Protein AF-A0A7Z0ENB9-F1 (afdb_monomer)

Radius of gyration: 18.28 Å; Cα contacts (8 Å, |Δi|>4): 135; chains: 1; bounding box: 53×36×38 Å

Sequence (152 aa):
MVQESEQRAAQAAACAAIEEYLAGRLERTLSVYRKARQADGAARGAGEAMADLHAEDLAAWQEHGYLSHANAAAVVDVFYERSIAQAARALRQAPRNTERWERCRARYHSLRHEKAAVEAWLVAQGWDLELRATDHETERGVAGHRWTSASR

Solvent-accessible surface area (backbone atoms only — not comparable to full-atom values): 8196 Å² total; per-residue (Å²): 110,71,68,60,52,51,50,51,50,25,48,53,51,35,54,51,46,48,50,52,46,38,53,53,49,28,51,49,39,49,52,52,37,54,51,49,38,73,73,68,70,57,68,98,54,72,43,57,61,52,28,51,55,33,47,49,52,41,47,38,32,76,78,58,37,32,45,38,17,40,57,56,26,39,37,55,67,51,47,40,48,49,53,41,54,52,30,50,50,52,33,73,71,32,60,78,99,35,74,65,21,54,50,29,48,52,51,34,53,49,48,55,54,49,45,54,40,26,50,53,46,43,48,74,73,61,40,51,57,83,45,67,57,77,89,67,50,54,105,84,54,78,55,57,42,61,58,71,73,82,72,133

Foldseek 3Di:
DVVVVLLVVLVVLLLVLLLCLLVVQLVVLVVVVVVVCVVPVDDDDDSVVVSVVSVVQNCCCVPFVKHFLQSLLCSLVPVLVVQLVVLVVQLVVDDPPDPSNVVSVCSNVVSVVSSVSNNVSCVVQPRDNVCNDQPPDDPPDGHIDTRDPPDD

Structure (mmCIF, N/CA/C/O backbone):
data_AF-A0A7Z0ENB9-F1
#
_entry.id   AF-A0A7Z0ENB9-F1
#
loop_
_atom_site.group_PDB
_atom_site.id
_atom_site.type_symbol
_atom_site.label_atom_id
_atom_site.label_alt_id
_atom_site.label_comp_id
_atom_site.label_asym_id
_atom_site.label_entity_id
_atom_site.label_seq_id
_atom_site.pdbx_PDB_ins_code
_atom_site.Cartn_x
_atom_site.Cartn_y
_atom_site.Cartn_z
_atom_site.occupancy
_atom_site.B_iso_or_equiv
_atom_site.auth_seq_id
_atom_site.auth_comp_id
_atom_site.auth_asym_id
_atom_site.auth_atom_id
_atom_site.pdbx_PDB_model_num
ATOM 1 N N . MET A 1 1 ? 13.155 19.076 15.193 1.00 60.38 1 MET A N 1
ATOM 2 C CA . MET A 1 1 ? 13.156 19.398 13.749 1.00 60.38 1 MET A CA 1
ATOM 3 C C . MET A 1 1 ? 13.440 18.209 12.832 1.00 60.38 1 MET A C 1
ATOM 5 O O . MET A 1 1 ? 12.562 17.913 12.039 1.00 60.38 1 MET A O 1
ATOM 9 N N . VAL A 1 2 ? 14.583 17.502 12.895 1.00 63.53 2 VAL A N 1
ATOM 10 C CA . VAL A 1 2 ? 14.841 16.360 11.972 1.00 63.53 2 VAL A CA 1
ATOM 11 C C . VAL A 1 2 ? 13.843 15.208 12.178 1.00 63.53 2 VAL A C 1
ATOM 13 O O . VAL A 1 2 ? 13.218 14.764 11.223 1.00 63.53 2 VAL A O 1
ATOM 16 N N . GLN A 1 3 ? 13.587 14.822 13.431 1.00 65.94 3 GLN A N 1
ATOM 17 C CA . GLN A 1 3 ? 12.646 13.740 13.763 1.00 65.94 3 GLN A CA 1
ATOM 18 C C . GLN A 1 3 ? 11.190 14.042 13.367 1.00 65.94 3 GLN A C 1
ATOM 20 O O . GLN A 1 3 ? 10.478 13.157 12.905 1.00 65.94 3 GLN A O 1
ATOM 25 N N . GLU A 1 4 ? 10.747 15.297 13.483 1.00 71.00 4 GLU A N 1
ATOM 26 C CA . GLU A 1 4 ? 9.394 15.705 13.069 1.00 71.00 4 GLU A CA 1
ATOM 27 C C . GLU A 1 4 ? 9.234 15.668 11.543 1.00 71.00 4 GLU A 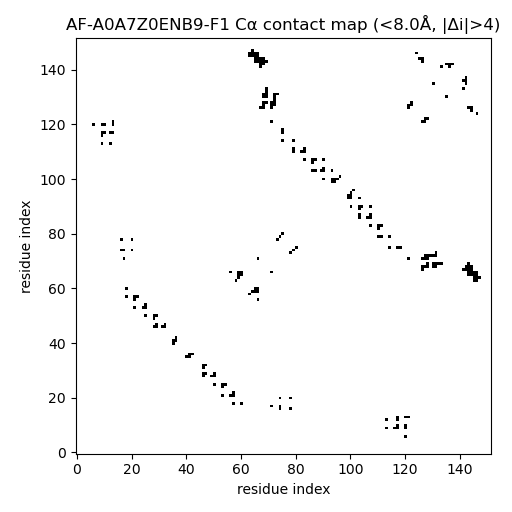C 1
ATOM 29 O O . GLU A 1 4 ? 8.164 15.337 11.035 1.00 71.00 4 GLU A O 1
ATOM 34 N N . SER A 1 5 ? 10.297 15.991 10.798 1.00 77.81 5 SER A N 1
ATOM 35 C CA . SER A 1 5 ? 10.297 15.906 9.335 1.00 77.81 5 SER A CA 1
ATOM 36 C C . SER A 1 5 ? 10.234 14.456 8.856 1.00 77.81 5 SER A C 1
ATOM 38 O O . SER A 1 5 ? 9.510 14.157 7.909 1.00 77.81 5 SER A O 1
ATOM 40 N N . GLU A 1 6 ? 10.970 13.555 9.506 1.00 80.75 6 GLU A N 1
ATOM 41 C CA . GLU A 1 6 ? 10.966 12.124 9.183 1.00 80.75 6 GLU A CA 1
ATOM 42 C C . GLU A 1 6 ? 9.617 11.476 9.508 1.00 80.75 6 GLU A C 1
ATOM 44 O O . GLU A 1 6 ? 9.085 10.726 8.691 1.00 80.75 6 GLU A O 1
ATOM 49 N N . GLN A 1 7 ? 9.006 11.833 10.642 1.00 83.06 7 GLN A N 1
ATOM 50 C CA . GLN A 1 7 ? 7.666 11.364 11.000 1.00 83.06 7 GLN A CA 1
ATOM 51 C C . GLN A 1 7 ? 6.598 11.829 10.004 1.00 83.06 7 GLN A C 1
ATOM 53 O O . GLN A 1 7 ? 5.764 11.028 9.588 1.00 83.06 7 GLN A O 1
ATOM 58 N N . ARG A 1 8 ? 6.639 13.096 9.565 1.00 86.88 8 ARG A N 1
ATOM 59 C CA . ARG A 1 8 ? 5.711 13.608 8.540 1.00 86.88 8 ARG A CA 1
ATOM 60 C C . ARG A 1 8 ? 5.905 12.925 7.188 1.00 86.88 8 ARG A C 1
ATOM 62 O O . ARG A 1 8 ? 4.923 12.655 6.503 1.00 86.88 8 ARG A O 1
ATOM 69 N N . ALA A 1 9 ? 7.149 12.631 6.807 1.00 90.19 9 ALA A N 1
ATOM 70 C CA . ALA A 1 9 ? 7.441 11.903 5.576 1.00 90.19 9 ALA A CA 1
ATOM 71 C C . ALA A 1 9 ? 6.925 10.455 5.634 1.00 90.19 9 ALA A C 1
ATOM 73 O O . ALA A 1 9 ? 6.293 10.001 4.683 1.00 90.19 9 ALA A O 1
ATOM 74 N N . ALA A 1 10 ? 7.132 9.760 6.758 1.00 89.69 10 ALA A N 1
ATOM 75 C CA . ALA A 1 10 ? 6.622 8.406 6.974 1.00 89.69 10 ALA A CA 1
ATOM 76 C C . ALA A 1 10 ? 5.088 8.364 6.973 1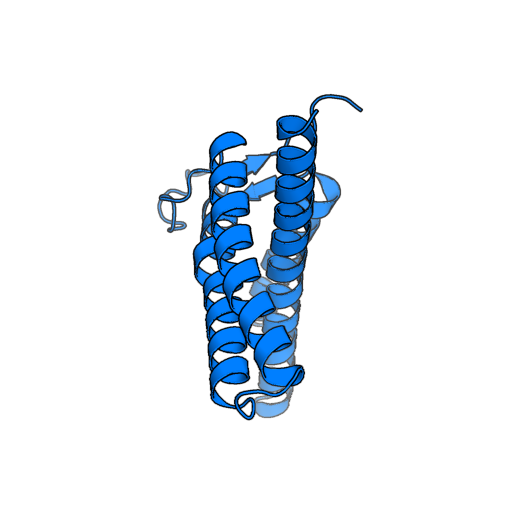.00 89.69 10 ALA A C 1
ATOM 78 O O . ALA A 1 10 ? 4.504 7.503 6.325 1.00 89.69 10 ALA A O 1
ATOM 79 N N . GLN A 1 11 ? 4.438 9.335 7.621 1.00 93.62 11 GLN A N 1
ATOM 80 C CA . GLN A 1 11 ? 2.984 9.485 7.593 1.00 93.62 11 GLN A CA 1
ATOM 81 C C . GLN A 1 11 ? 2.466 9.692 6.164 1.00 93.62 11 GLN A C 1
ATOM 83 O O . GLN A 1 11 ? 1.545 9.002 5.739 1.00 93.62 11 GLN A O 1
ATOM 88 N N . ALA A 1 12 ? 3.052 10.626 5.408 1.00 94.38 12 ALA A N 1
ATOM 89 C CA . ALA A 1 12 ? 2.625 10.895 4.037 1.00 94.38 12 ALA A CA 1
ATOM 90 C C . ALA A 1 12 ? 2.798 9.662 3.134 1.00 94.38 12 ALA A C 1
ATOM 92 O O . ALA A 1 12 ? 1.900 9.340 2.357 1.00 94.38 12 ALA A O 1
ATOM 93 N N . ALA A 1 13 ? 3.921 8.950 3.274 1.00 95.75 13 ALA A N 1
ATOM 94 C CA . ALA A 1 13 ? 4.166 7.699 2.563 1.00 95.75 13 ALA A CA 1
ATOM 95 C C . ALA A 1 13 ? 3.158 6.609 2.958 1.00 95.75 13 ALA A C 1
ATOM 97 O O . ALA A 1 13 ? 2.609 5.948 2.081 1.00 95.75 13 ALA A O 1
ATOM 98 N N . ALA A 1 14 ? 2.859 6.463 4.252 1.00 95.50 14 ALA A N 1
ATOM 99 C CA . ALA A 1 14 ? 1.894 5.487 4.744 1.00 95.50 14 ALA A CA 1
ATOM 100 C C . ALA A 1 14 ? 0.487 5.761 4.203 1.00 95.50 14 ALA A C 1
ATOM 102 O O . ALA A 1 14 ? -0.129 4.856 3.644 1.00 95.50 14 ALA A O 1
ATOM 103 N N . CYS A 1 15 ? -0.001 7.004 4.291 1.00 95.81 15 CYS A N 1
ATOM 104 C CA . CYS A 1 15 ? -1.315 7.368 3.759 1.00 95.81 15 CYS A CA 1
ATOM 105 C C . CYS A 1 15 ? -1.408 7.110 2.249 1.00 95.81 15 CYS A C 1
ATOM 107 O O . CYS A 1 15 ? -2.378 6.507 1.795 1.00 95.81 15 CYS A O 1
ATOM 109 N N . ALA A 1 16 ? -0.382 7.495 1.482 1.00 96.44 16 ALA A N 1
ATOM 110 C CA . ALA A 1 16 ? -0.344 7.246 0.042 1.00 96.44 16 ALA A CA 1
ATOM 111 C C . ALA A 1 16 ? -0.336 5.742 -0.287 1.00 96.44 16 ALA A C 1
ATOM 113 O O . ALA A 1 16 ? -1.066 5.300 -1.172 1.00 96.44 16 ALA A O 1
ATOM 114 N N . ALA A 1 17 ? 0.445 4.944 0.447 1.00 97.06 17 ALA A N 1
ATOM 115 C CA . ALA A 1 17 ? 0.511 3.497 0.260 1.00 97.06 17 ALA A CA 1
ATOM 116 C C . ALA A 1 17 ? -0.817 2.801 0.603 1.00 97.06 17 ALA A C 1
ATOM 118 O O . ALA A 1 17 ? -1.228 1.887 -0.113 1.00 97.06 17 ALA A O 1
ATOM 119 N N . ILE A 1 18 ? -1.507 3.241 1.663 1.00 96.69 18 ILE A N 1
ATOM 120 C CA . ILE A 1 18 ? -2.837 2.738 2.039 1.00 96.69 18 ILE A CA 1
ATOM 121 C C . ILE A 1 18 ? -3.848 3.045 0.931 1.00 96.69 18 ILE A C 1
ATOM 123 O O . ILE A 1 18 ? -4.540 2.137 0.467 1.00 96.69 18 ILE A O 1
ATOM 127 N N . GLU A 1 19 ? -3.903 4.293 0.460 1.00 96.56 19 GLU A N 1
ATOM 128 C CA . GLU A 1 19 ? -4.814 4.697 -0.616 1.00 96.56 19 GLU A CA 1
ATOM 129 C C . GLU A 1 19 ? -4.551 3.921 -1.910 1.00 96.56 19 GLU A C 1
ATOM 131 O O . GLU A 1 19 ? -5.482 3.365 -2.495 1.00 96.56 19 GLU A O 1
ATOM 136 N N . GLU A 1 20 ? -3.289 3.821 -2.338 1.00 97.44 20 GLU A N 1
ATOM 137 C CA . GLU A 1 20 ? -2.919 3.093 -3.554 1.00 97.44 20 GLU A CA 1
ATOM 138 C C . GLU A 1 20 ? -3.239 1.594 -3.434 1.00 97.44 20 GLU A C 1
ATOM 140 O O . GLU A 1 20 ? -3.728 0.973 -4.386 1.00 97.44 20 GLU A O 1
ATOM 145 N N . TYR A 1 21 ? -3.013 1.001 -2.258 1.00 97.19 21 TYR A N 1
ATOM 146 C CA . TYR A 1 21 ? -3.345 -0.395 -2.001 1.00 97.19 21 TYR A CA 1
ATOM 147 C C . TYR A 1 21 ? -4.857 -0.652 -2.080 1.00 97.19 21 TYR A C 1
ATOM 149 O O . TYR A 1 21 ? -5.273 -1.559 -2.811 1.00 97.19 21 TYR A O 1
ATOM 157 N N . LEU A 1 22 ? -5.673 0.140 -1.375 1.00 94.81 22 LEU A N 1
ATOM 158 C CA . LEU A 1 22 ? -7.128 -0.031 -1.317 1.00 94.81 22 LEU A CA 1
ATOM 159 C C . LEU A 1 22 ? -7.785 0.257 -2.674 1.00 94.81 22 LEU A C 1
ATOM 161 O O . LEU A 1 22 ? -8.524 -0.586 -3.192 1.00 94.81 22 LEU A O 1
ATOM 165 N N . ALA A 1 23 ? -7.444 1.381 -3.311 1.00 96.44 23 ALA A N 1
ATOM 166 C CA . ALA A 1 23 ? -7.960 1.730 -4.635 1.00 96.44 23 ALA A CA 1
ATOM 167 C C . ALA A 1 23 ? -7.531 0.703 -5.694 1.00 96.44 23 ALA A C 1
ATOM 169 O O . ALA A 1 23 ? -8.352 0.219 -6.477 1.00 96.44 23 ALA A O 1
ATOM 170 N N . GLY A 1 24 ? -6.261 0.288 -5.673 1.00 95.06 24 GLY A N 1
ATOM 171 C CA . GLY A 1 24 ? -5.747 -0.722 -6.591 1.00 95.06 24 GLY A CA 1
ATOM 172 C C . GLY A 1 24 ? -6.352 -2.111 -6.367 1.00 95.06 24 GLY A C 1
ATOM 173 O O . GLY A 1 24 ? -6.424 -2.907 -7.306 1.00 95.06 24 GLY A O 1
ATOM 174 N N . ARG A 1 25 ? -6.778 -2.444 -5.143 1.00 93.88 25 ARG A N 1
ATOM 175 C CA . ARG A 1 25 ? -7.507 -3.686 -4.841 1.00 93.88 25 ARG A CA 1
ATOM 176 C C . ARG A 1 25 ? -8.930 -3.630 -5.396 1.00 93.88 25 ARG A C 1
ATOM 178 O O . ARG A 1 25 ? -9.313 -4.557 -6.108 1.00 93.88 25 ARG A O 1
ATOM 185 N N . LEU A 1 26 ? -9.658 -2.538 -5.163 1.00 93.38 26 LEU A N 1
ATOM 186 C CA . LEU A 1 26 ? -10.988 -2.311 -5.737 1.00 93.38 26 LEU A CA 1
ATOM 187 C C . LEU A 1 26 ? -10.967 -2.381 -7.273 1.00 93.38 26 LEU A C 1
ATOM 189 O O . LEU A 1 26 ? -11.743 -3.125 -7.875 1.00 93.38 26 LEU A O 1
ATOM 193 N N . GLU A 1 27 ? -10.038 -1.671 -7.919 1.00 95.06 27 GLU A N 1
ATOM 194 C CA . GLU A 1 27 ? -9.924 -1.650 -9.381 1.00 95.06 27 GLU A CA 1
ATOM 195 C C . GLU A 1 27 ? -9.645 -3.046 -9.959 1.00 95.06 27 GLU A C 1
ATOM 197 O O . GLU A 1 27 ? -10.265 -3.454 -10.947 1.00 95.06 27 GLU A O 1
ATOM 202 N N . ARG A 1 28 ? -8.747 -3.817 -9.326 1.00 91.19 28 ARG A N 1
ATOM 203 C CA . ARG A 1 28 ? -8.464 -5.201 -9.735 1.00 91.19 28 ARG A CA 1
ATOM 204 C C . ARG A 1 28 ? -9.710 -6.074 -9.645 1.00 91.19 28 ARG A C 1
ATOM 206 O O . ARG A 1 28 ? -10.004 -6.779 -10.610 1.00 91.19 28 ARG A O 1
ATOM 213 N N . THR A 1 29 ? -10.448 -6.007 -8.539 1.00 89.69 29 THR A N 1
ATOM 214 C CA . THR A 1 29 ? -11.673 -6.796 -8.344 1.00 89.69 29 THR A CA 1
ATOM 215 C C . THR A 1 29 ? -12.736 -6.432 -9.379 1.00 89.69 29 THR A C 1
ATOM 217 O O . THR A 1 29 ? -13.271 -7.322 -10.042 1.00 89.69 29 THR A O 1
ATOM 220 N N . LEU A 1 30 ? -12.958 -5.138 -9.634 1.00 91.31 30 LEU A N 1
ATOM 221 C CA . LEU A 1 30 ? -13.870 -4.672 -10.686 1.00 91.31 30 LEU A CA 1
ATOM 222 C C . LEU A 1 30 ? -13.442 -5.143 -12.083 1.00 91.31 30 LEU A C 1
ATOM 224 O O . LEU A 1 30 ? -14.283 -5.538 -12.891 1.00 91.31 30 LEU A O 1
ATOM 228 N N . SER A 1 31 ? -12.142 -5.119 -12.386 1.00 90.69 31 SER A N 1
ATOM 229 C CA . SER A 1 31 ? -11.603 -5.576 -13.671 1.00 90.69 31 SER A CA 1
ATOM 230 C C . SER A 1 31 ? -11.806 -7.079 -13.880 1.00 90.69 31 SER A C 1
ATOM 232 O O . SER A 1 31 ? -12.269 -7.498 -14.944 1.00 90.69 31 SER A O 1
ATOM 234 N N . VAL A 1 32 ? -11.520 -7.895 -12.859 1.00 87.38 32 VAL A N 1
ATOM 235 C CA . VAL A 1 32 ? -11.745 -9.350 -12.890 1.00 87.38 32 VAL A CA 1
ATOM 236 C C . VAL A 1 32 ? -13.231 -9.661 -13.054 1.00 87.38 32 VAL A C 1
ATOM 238 O O . VAL A 1 32 ? -13.592 -10.440 -13.935 1.00 87.38 32 VAL A O 1
ATOM 241 N N . TYR A 1 33 ? -14.095 -8.996 -12.283 1.00 85.25 33 TYR A N 1
ATOM 242 C CA . TYR A 1 33 ? -15.547 -9.151 -12.384 1.00 85.25 33 TYR A CA 1
ATOM 243 C C . TYR A 1 33 ? -16.070 -8.823 -13.791 1.00 85.25 33 TYR A C 1
ATOM 245 O O . TYR A 1 33 ? -16.793 -9.623 -14.387 1.00 85.25 33 TYR A O 1
ATOM 253 N N . ARG A 1 34 ? -15.658 -7.687 -14.375 1.00 86.50 34 ARG A N 1
ATOM 254 C CA . ARG A 1 34 ? -16.060 -7.298 -15.741 1.00 86.50 34 ARG A CA 1
ATOM 255 C C . ARG A 1 34 ? -15.635 -8.333 -16.784 1.00 86.50 34 ARG A C 1
ATOM 257 O O . ARG A 1 34 ? -16.425 -8.643 -17.672 1.00 86.50 34 ARG A O 1
ATOM 264 N N . LYS A 1 35 ? -14.420 -8.882 -16.671 1.00 86.00 35 LYS A N 1
ATOM 265 C CA . LYS A 1 35 ? -13.918 -9.928 -17.579 1.00 86.00 35 LYS A CA 1
ATOM 266 C C . LYS A 1 35 ? -14.709 -11.230 -17.453 1.00 86.00 35 LYS A C 1
ATOM 268 O O . LYS A 1 35 ? -15.093 -11.791 -18.472 1.00 86.00 35 LYS A O 1
ATOM 273 N N . ALA A 1 36 ? -14.998 -11.677 -16.230 1.00 82.38 36 ALA A N 1
ATOM 274 C CA . ALA A 1 36 ? -15.790 -12.886 -15.991 1.00 82.38 36 ALA A CA 1
ATOM 275 C C . ALA A 1 36 ? -17.211 -12.755 -16.563 1.00 82.38 36 ALA A C 1
ATOM 277 O O . ALA A 1 36 ? -17.701 -13.651 -17.245 1.00 82.38 36 ALA A O 1
ATOM 278 N N . ARG A 1 37 ? -17.847 -11.590 -16.381 1.00 80.62 37 ARG A N 1
ATOM 279 C CA . ARG A 1 37 ? -19.176 -11.311 -16.941 1.00 80.62 37 ARG A CA 1
ATOM 280 C C . ARG A 1 37 ? -19.199 -11.344 -18.472 1.00 80.62 37 ARG A C 1
ATOM 282 O O . ARG A 1 37 ? -20.174 -11.815 -19.049 1.00 80.62 37 ARG A O 1
ATOM 289 N N . GLN A 1 38 ? -18.151 -10.836 -19.123 1.00 81.25 38 GLN A N 1
ATOM 290 C CA . GLN A 1 38 ? -18.020 -10.871 -20.584 1.00 81.25 38 GLN A CA 1
ATOM 291 C C . GLN A 1 38 ? -17.797 -12.289 -21.127 1.00 81.25 38 GLN A C 1
ATOM 293 O O . GLN A 1 38 ? -18.224 -12.565 -22.244 1.00 81.25 38 GLN A O 1
ATOM 298 N N . ALA A 1 39 ? -17.140 -13.163 -20.359 1.00 78.88 39 ALA A N 1
ATOM 299 C CA . ALA A 1 39 ? -16.853 -14.538 -20.761 1.00 78.88 39 ALA A CA 1
ATOM 300 C C . ALA A 1 39 ? -18.054 -15.481 -20.568 1.00 78.88 39 ALA A C 1
ATOM 302 O O . ALA A 1 39 ? -18.393 -16.216 -21.490 1.00 78.88 39 ALA A O 1
ATOM 303 N N . ASP A 1 40 ? -18.721 -15.417 -19.409 1.00 70.44 40 ASP A N 1
ATOM 304 C CA . ASP A 1 40 ? -19.672 -16.460 -18.987 1.00 70.44 40 ASP A CA 1
ATOM 305 C C . ASP A 1 40 ? -21.131 -15.986 -18.884 1.00 70.44 40 ASP A C 1
ATOM 307 O O . ASP A 1 40 ? -22.014 -16.765 -18.530 1.00 70.44 40 ASP A O 1
ATOM 311 N N . GLY A 1 41 ? -21.420 -14.702 -19.138 1.00 62.97 41 GLY A N 1
ATOM 312 C CA . GLY A 1 41 ? -22.776 -14.152 -18.979 1.00 62.97 41 GLY A CA 1
ATOM 313 C C . GLY A 1 41 ? -23.327 -14.269 -17.550 1.00 62.97 41 GLY A C 1
ATOM 314 O O . GLY A 1 41 ? -24.537 -14.170 -17.344 1.00 62.97 41 GLY A O 1
ATOM 315 N N . ALA A 1 42 ? -22.448 -14.502 -16.569 1.00 57.59 42 ALA A N 1
ATOM 316 C CA . ALA A 1 42 ? -22.821 -14.829 -15.202 1.00 57.59 42 ALA A CA 1
ATOM 317 C C . ALA A 1 42 ? -23.657 -13.713 -14.551 1.00 57.59 42 ALA A C 1
ATOM 319 O O . ALA A 1 42 ? -23.344 -12.520 -14.650 1.00 57.59 42 ALA A O 1
ATOM 320 N N . ALA A 1 43 ? -24.731 -14.128 -13.873 1.00 57.59 43 ALA A N 1
ATOM 321 C CA . ALA A 1 43 ? -25.571 -13.271 -13.044 1.00 57.59 43 ALA A CA 1
ATOM 322 C C . ALA A 1 43 ? -24.757 -12.626 -11.907 1.00 57.59 43 ALA A C 1
ATOM 324 O O . ALA A 1 43 ? -23.692 -13.125 -11.543 1.00 57.59 43 ALA A O 1
ATOM 325 N N . ARG A 1 44 ? -25.279 -11.525 -11.339 1.00 60.28 44 ARG A N 1
ATOM 326 C CA . ARG A 1 44 ? -24.718 -10.857 -10.151 1.00 60.28 44 ARG A CA 1
ATOM 327 C C . ARG A 1 44 ? -24.309 -11.903 -9.111 1.00 60.28 44 ARG A C 1
ATOM 329 O O . ARG A 1 44 ? -25.163 -12.578 -8.546 1.00 60.28 44 ARG A O 1
ATOM 336 N N . GLY A 1 45 ? -23.017 -12.059 -8.877 1.00 69.56 45 GLY A N 1
ATOM 337 C CA . GLY A 1 45 ? -22.497 -13.079 -7.977 1.00 69.56 45 GLY A CA 1
ATOM 338 C C . GLY A 1 45 ? -21.087 -12.722 -7.549 1.00 69.56 45 GLY A C 1
ATOM 339 O O . GLY A 1 45 ? -20.368 -12.115 -8.338 1.00 69.56 45 GLY A O 1
ATOM 340 N N . ALA A 1 46 ? -20.752 -13.066 -6.300 1.00 72.56 46 ALA A N 1
ATOM 341 C CA . ALA A 1 46 ? -19.470 -12.989 -5.576 1.00 72.56 46 ALA A CA 1
ATOM 342 C C . ALA A 1 46 ? -18.524 -11.795 -5.854 1.00 72.56 46 ALA A C 1
ATOM 344 O O . ALA A 1 46 ? -18.140 -11.103 -4.921 1.00 72.56 46 ALA A O 1
ATOM 345 N N . GLY A 1 47 ? -18.140 -11.534 -7.105 1.00 78.69 47 GLY A N 1
ATOM 346 C CA . GLY A 1 47 ? -17.298 -10.409 -7.509 1.00 78.69 47 GLY A CA 1
ATOM 347 C C . GLY A 1 47 ? -17.927 -9.028 -7.298 1.00 78.69 47 GLY A C 1
ATOM 348 O O . GLY A 1 47 ? -17.195 -8.101 -6.974 1.00 78.69 47 GLY A O 1
ATOM 349 N N . GLU A 1 48 ? -19.251 -8.886 -7.431 1.00 81.62 48 GLU A N 1
ATOM 350 C CA . GLU A 1 48 ? -19.955 -7.625 -7.110 1.00 81.62 48 GLU A CA 1
ATOM 351 C C . GLU A 1 48 ? -19.928 -7.367 -5.598 1.00 81.62 48 GLU A C 1
ATOM 353 O O . GLU A 1 48 ? -19.413 -6.342 -5.174 1.00 81.62 48 GLU A O 1
ATOM 358 N N . ALA A 1 49 ? -20.301 -8.366 -4.790 1.00 84.12 49 ALA A N 1
ATOM 359 C CA . ALA A 1 49 ? -20.217 -8.284 -3.329 1.00 84.12 49 ALA A CA 1
ATOM 360 C C . ALA A 1 49 ? -18.786 -8.005 -2.830 1.00 84.12 49 ALA A C 1
ATOM 362 O O . ALA A 1 49 ? -18.584 -7.223 -1.910 1.00 84.12 49 ALA A O 1
ATOM 363 N N . MET A 1 50 ? -17.770 -8.608 -3.458 1.00 85.25 50 MET A N 1
ATOM 364 C CA . MET A 1 50 ? -16.372 -8.344 -3.112 1.00 85.25 50 MET A CA 1
ATOM 365 C C . MET A 1 50 ? -15.935 -6.921 -3.493 1.00 85.25 50 MET A C 1
ATOM 367 O O . MET A 1 50 ? -15.157 -6.302 -2.771 1.00 85.25 50 MET A O 1
ATOM 371 N N . ALA A 1 51 ? -16.409 -6.397 -4.628 1.00 87.12 51 ALA A N 1
ATOM 372 C CA . ALA A 1 51 ? -16.128 -5.022 -5.027 1.00 87.12 51 ALA A CA 1
ATOM 373 C C . ALA A 1 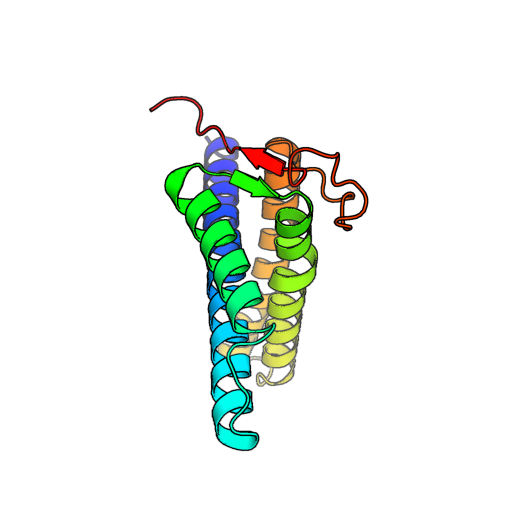51 ? -16.784 -4.020 -4.069 1.00 87.12 51 ALA A C 1
ATOM 375 O O . ALA A 1 51 ? -16.132 -3.048 -3.701 1.00 87.12 51 ALA A O 1
ATOM 376 N N . ASP A 1 52 ? -18.013 -4.292 -3.626 1.00 87.38 52 ASP A N 1
ATOM 377 C CA . ASP A 1 52 ? -18.720 -3.468 -2.643 1.00 87.38 52 ASP A CA 1
ATOM 378 C C . ASP A 1 52 ? -17.956 -3.434 -1.310 1.00 87.38 52 ASP A C 1
ATOM 380 O O . ASP A 1 52 ? -17.635 -2.353 -0.824 1.00 87.38 52 ASP A O 1
ATOM 384 N N . LEU A 1 53 ? -17.516 -4.590 -0.795 1.00 88.25 53 LEU A N 1
ATOM 385 C CA . LEU A 1 53 ? -16.678 -4.656 0.414 1.00 88.25 53 LEU A CA 1
ATOM 386 C C . LEU A 1 53 ? -15.371 -3.856 0.275 1.00 88.25 53 LEU A C 1
ATOM 388 O O . LEU A 1 53 ? -14.932 -3.188 1.206 1.00 88.25 53 LEU A O 1
ATOM 392 N N . HIS A 1 54 ? -14.716 -3.902 -0.888 1.00 90.75 54 HIS A N 1
ATOM 393 C CA . HIS A 1 54 ? -13.494 -3.121 -1.118 1.00 90.75 54 HIS A CA 1
ATOM 394 C C . HIS A 1 54 ? -13.760 -1.620 -1.267 1.00 90.75 54 HIS A C 1
ATOM 396 O O . HIS A 1 54 ? -12.891 -0.811 -0.939 1.00 90.75 54 HIS A O 1
ATOM 402 N N . ALA A 1 55 ? -14.929 -1.245 -1.785 1.00 91.06 55 ALA A N 1
ATOM 403 C CA . ALA A 1 55 ? -15.356 0.143 -1.842 1.00 91.06 55 ALA A CA 1
ATOM 404 C C . ALA A 1 55 ? -15.653 0.676 -0.433 1.00 91.06 55 ALA A C 1
ATOM 406 O O . ALA A 1 55 ? -15.235 1.787 -0.117 1.00 91.06 55 ALA A O 1
ATOM 407 N N . GLU A 1 56 ? -16.283 -0.131 0.423 1.00 90.81 56 GLU A N 1
ATOM 408 C CA . GLU A 1 56 ? -16.502 0.182 1.838 1.00 90.81 56 GLU A CA 1
ATOM 409 C C . GLU A 1 56 ? -15.181 0.344 2.600 1.00 90.81 56 GLU A C 1
ATOM 411 O O . GLU A 1 56 ? -15.019 1.333 3.311 1.00 90.81 56 GLU A O 1
ATOM 416 N N . ASP A 1 57 ? -14.205 -0.552 2.403 1.00 90.38 57 ASP A N 1
ATOM 417 C CA . ASP A 1 57 ? -12.860 -0.421 2.990 1.00 90.38 57 ASP A CA 1
ATOM 418 C C . ASP A 1 57 ? -12.200 0.918 2.604 1.00 90.38 57 ASP A C 1
ATOM 420 O O . ASP A 1 57 ? -11.633 1.617 3.449 1.00 90.38 57 ASP A O 1
ATOM 424 N N . LEU A 1 58 ? -12.266 1.285 1.317 1.00 93.06 58 LEU A N 1
ATOM 425 C CA . LEU A 1 58 ? -11.688 2.531 0.809 1.00 93.06 58 LEU A CA 1
ATOM 426 C C . LEU A 1 58 ? -12.412 3.762 1.368 1.00 93.06 58 LEU A C 1
ATOM 428 O O . LEU A 1 58 ? -11.754 4.716 1.782 1.00 93.06 58 LEU A O 1
ATOM 432 N N . ALA A 1 59 ? -13.744 3.733 1.411 1.00 92.38 59 ALA A N 1
ATOM 433 C CA . ALA A 1 59 ? -14.547 4.813 1.973 1.00 92.38 59 ALA A CA 1
ATOM 434 C C . ALA A 1 59 ? -14.288 4.976 3.478 1.00 92.38 59 ALA A C 1
ATOM 436 O O . ALA A 1 59 ? -14.066 6.089 3.948 1.00 92.38 59 ALA A O 1
ATOM 437 N N . ALA A 1 60 ? -14.212 3.877 4.235 1.00 90.81 60 ALA A N 1
ATOM 438 C CA . ALA A 1 60 ? -13.911 3.904 5.664 1.00 90.81 60 ALA A CA 1
ATOM 439 C C . ALA A 1 60 ? -12.538 4.536 5.955 1.00 90.81 60 ALA A C 1
ATOM 441 O O . ALA A 1 60 ? -12.394 5.300 6.918 1.00 90.81 60 ALA A O 1
ATOM 442 N N . TRP A 1 61 ? -11.544 4.279 5.101 1.00 92.25 61 TRP A N 1
ATOM 443 C CA . TRP A 1 61 ? -10.257 4.965 5.167 1.00 92.25 61 TRP A CA 1
ATOM 444 C C . TRP A 1 61 ? -10.388 6.463 4.856 1.00 92.25 61 TRP A C 1
ATOM 446 O O . TRP A 1 61 ? -9.972 7.294 5.661 1.00 92.25 61 TRP A O 1
ATOM 456 N N . GLN A 1 62 ? -10.999 6.822 3.725 1.00 92.12 62 GLN A N 1
ATOM 457 C CA . GLN A 1 62 ? -11.076 8.211 3.255 1.00 92.12 62 GLN A CA 1
ATOM 458 C C . GLN A 1 62 ? -11.924 9.117 4.159 1.00 92.12 62 GLN A C 1
ATOM 460 O O . GLN A 1 62 ? -11.583 10.279 4.376 1.00 92.12 62 GLN A O 1
ATOM 465 N N . GLU A 1 63 ? -13.028 8.599 4.695 1.00 90.38 63 GLU A N 1
ATOM 466 C CA . GLU A 1 63 ? -13.991 9.380 5.474 1.00 90.38 63 GLU A CA 1
ATOM 467 C C . GLU A 1 63 ? -13.682 9.381 6.971 1.00 90.38 63 GLU A C 1
ATOM 469 O O . GLU A 1 63 ? -13.996 10.344 7.679 1.00 90.38 63 GLU A O 1
ATOM 474 N N . HIS A 1 64 ? -13.109 8.290 7.481 1.00 87.69 64 HIS A N 1
ATOM 475 C CA . HIS A 1 64 ? -12.985 8.061 8.922 1.00 87.69 64 HIS A CA 1
ATOM 476 C C . HIS A 1 64 ? -11.571 7.693 9.376 1.00 87.69 64 HIS A C 1
ATOM 478 O O . HIS A 1 64 ? -11.369 7.481 10.575 1.00 87.69 64 HIS A O 1
ATOM 484 N N . GLY A 1 65 ? -10.605 7.588 8.457 1.00 89.38 65 GLY A N 1
ATOM 485 C CA . GLY A 1 65 ? -9.251 7.124 8.762 1.00 89.38 65 GLY A CA 1
ATOM 486 C C . GLY A 1 65 ? -9.223 5.695 9.306 1.00 89.38 65 GLY A C 1
ATOM 487 O O . GLY A 1 65 ? -8.280 5.324 10.004 1.00 89.38 65 GLY A O 1
ATOM 488 N N . TYR A 1 66 ? -10.275 4.906 9.074 1.00 90.38 66 TYR A N 1
ATOM 489 C CA . TYR A 1 66 ? -10.351 3.537 9.566 1.00 90.38 66 TYR A CA 1
ATOM 490 C C . TYR A 1 66 ? -9.614 2.593 8.620 1.00 90.38 66 TYR A C 1
ATOM 492 O O . TYR A 1 66 ? -9.825 2.618 7.411 1.00 90.38 66 TYR A O 1
ATOM 500 N N . LEU A 1 67 ? -8.781 1.727 9.191 1.00 91.44 67 LEU A N 1
ATOM 501 C CA . LEU A 1 67 ? -8.104 0.659 8.471 1.00 91.44 67 LEU A CA 1
ATOM 502 C C . LEU A 1 67 ? -8.072 -0.593 9.349 1.00 91.44 67 LEU A C 1
ATOM 504 O O . LEU A 1 67 ? -7.673 -0.536 10.517 1.00 91.44 67 LEU A O 1
ATOM 508 N N . SER A 1 68 ? -8.470 -1.730 8.783 1.00 90.19 68 SER A N 1
ATOM 509 C CA . SER A 1 68 ? -8.354 -3.025 9.454 1.00 90.19 68 SER A CA 1
ATOM 510 C C . SER A 1 68 ? -6.893 -3.424 9.666 1.00 90.19 68 SER A C 1
ATOM 512 O O . SER A 1 68 ? -6.018 -3.061 8.877 1.00 90.19 68 SER A O 1
ATOM 514 N N . HIS A 1 69 ? -6.621 -4.214 10.705 1.00 90.38 69 HIS A N 1
ATOM 515 C CA . HIS A 1 69 ? -5.277 -4.745 10.959 1.00 90.38 69 HIS A CA 1
ATOM 516 C C . HIS A 1 69 ? -4.758 -5.578 9.779 1.00 90.38 69 HIS A C 1
ATOM 518 O O . HIS A 1 69 ? -3.627 -5.394 9.332 1.00 90.38 69 HIS A O 1
ATOM 524 N N . ALA A 1 70 ? -5.633 -6.389 9.181 1.00 89.19 70 ALA A N 1
ATOM 525 C CA . ALA A 1 70 ? -5.306 -7.176 7.998 1.00 89.19 70 ALA A CA 1
ATOM 526 C C . ALA A 1 70 ? -4.940 -6.297 6.789 1.00 89.19 70 ALA A C 1
ATOM 528 O O . ALA A 1 70 ? -3.980 -6.594 6.076 1.00 89.19 70 ALA A O 1
ATOM 529 N N . ASN A 1 71 ? -5.664 -5.195 6.550 1.00 91.69 71 ASN A N 1
ATOM 530 C CA . ASN A 1 71 ? -5.317 -4.276 5.465 1.00 91.69 71 ASN A CA 1
ATOM 531 C C . ASN A 1 71 ? -4.017 -3.512 5.770 1.00 91.69 71 ASN A C 1
ATOM 533 O O . ASN A 1 71 ? -3.219 -3.323 4.854 1.00 91.69 71 ASN A O 1
ATOM 537 N N . ALA A 1 72 ? -3.757 -3.143 7.029 1.00 93.25 72 ALA A N 1
ATOM 538 C CA . ALA A 1 72 ? -2.485 -2.544 7.438 1.00 93.25 72 ALA A CA 1
ATOM 539 C C . ALA A 1 72 ? -1.298 -3.492 7.185 1.00 93.25 72 ALA A C 1
ATOM 541 O O . ALA A 1 72 ? -0.317 -3.095 6.556 1.00 93.25 72 ALA A O 1
ATOM 542 N N . ALA A 1 73 ? -1.419 -4.765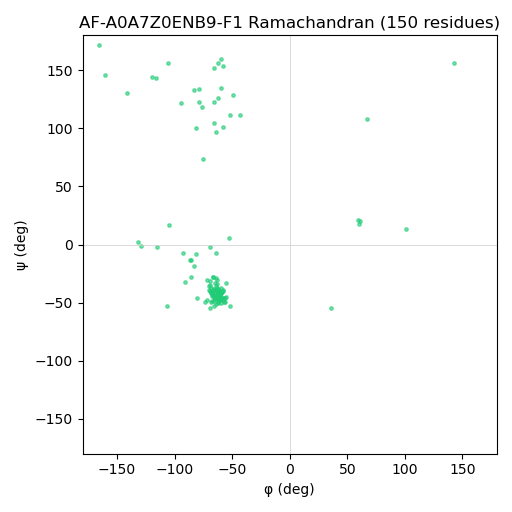 7.575 1.00 93.12 73 ALA A N 1
ATOM 543 C CA . ALA A 1 73 ? -0.421 -5.792 7.279 1.00 93.12 73 ALA A CA 1
ATOM 544 C C . ALA A 1 73 ? -0.231 -5.978 5.764 1.00 93.12 73 ALA A C 1
ATOM 546 O O . ALA A 1 73 ? 0.894 -6.019 5.267 1.00 93.12 73 ALA A O 1
ATOM 547 N N . ALA A 1 74 ? -1.322 -6.004 4.992 1.00 93.38 74 ALA A N 1
ATOM 548 C CA . ALA A 1 74 ? -1.253 -6.178 3.545 1.00 93.38 74 ALA A CA 1
ATOM 549 C C . ALA A 1 74 ? -0.584 -5.002 2.807 1.00 93.38 74 ALA A C 1
ATOM 551 O O . ALA A 1 74 ? 0.038 -5.213 1.762 1.00 93.38 74 ALA A O 1
ATOM 552 N N . VAL A 1 75 ? -0.637 -3.776 3.334 1.00 95.81 75 VAL A N 1
ATOM 553 C CA . VAL A 1 75 ? 0.154 -2.658 2.787 1.00 95.81 75 VAL A CA 1
ATOM 554 C C . VAL A 1 75 ? 1.656 -2.971 2.873 1.00 95.81 75 VAL A C 1
ATOM 556 O O . VAL A 1 75 ? 2.396 -2.778 1.905 1.00 95.81 75 VAL A O 1
ATOM 559 N N . VAL A 1 76 ? 2.120 -3.531 3.988 1.00 95.25 76 VAL A N 1
ATOM 560 C CA . VAL A 1 76 ? 3.535 -3.885 4.181 1.00 95.25 76 VAL A CA 1
ATOM 561 C C . VAL A 1 76 ? 3.917 -5.130 3.369 1.00 95.25 76 VAL A C 1
ATOM 563 O O . VAL A 1 76 ? 4.892 -5.108 2.613 1.00 95.25 76 VAL A O 1
ATOM 566 N N . ASP A 1 77 ? 3.129 -6.198 3.472 1.00 93.56 77 ASP A N 1
ATOM 567 C CA . ASP A 1 77 ? 3.486 -7.518 2.941 1.00 93.56 77 ASP A CA 1
ATOM 568 C C . ASP A 1 77 ? 3.125 -7.716 1.470 1.00 93.56 77 ASP A C 1
ATOM 570 O O . ASP A 1 77 ? 3.771 -8.494 0.771 1.00 93.56 77 ASP A O 1
ATOM 574 N N . VAL A 1 78 ? 2.095 -7.030 0.971 1.00 93.94 78 VAL A N 1
ATOM 575 C CA . VAL A 1 78 ? 1.626 -7.197 -0.411 1.00 93.94 78 VAL A CA 1
ATOM 576 C C . VAL A 1 78 ? 2.024 -6.002 -1.261 1.00 93.94 78 VAL A C 1
ATOM 578 O O . VAL A 1 78 ? 2.622 -6.181 -2.325 1.00 93.94 78 VAL A O 1
ATOM 581 N N . PHE A 1 79 ? 1.701 -4.782 -0.827 1.00 96.12 79 PHE A N 1
ATOM 582 C CA . PHE A 1 79 ? 1.989 -3.592 -1.626 1.00 96.12 79 PHE A CA 1
ATOM 583 C C . PHE A 1 79 ? 3.497 -3.321 -1.715 1.00 96.12 79 PHE A C 1
ATOM 585 O O . PHE A 1 79 ? 4.038 -3.286 -2.827 1.00 96.12 79 PHE A O 1
ATOM 592 N N . TYR A 1 80 ? 4.201 -3.207 -0.584 1.00 96.75 80 TYR A N 1
ATOM 593 C CA . TYR A 1 80 ? 5.636 -2.909 -0.611 1.00 96.75 80 TYR A CA 1
ATOM 594 C C . TYR A 1 80 ? 6.478 -4.049 -1.182 1.00 96.75 80 TYR A C 1
ATOM 596 O O . TYR A 1 80 ? 7.355 -3.778 -2.003 1.00 96.75 80 TYR A O 1
ATOM 604 N N . GLU A 1 81 ? 6.206 -5.313 -0.846 1.00 95.06 81 GLU A N 1
ATOM 605 C CA . GLU A 1 81 ? 6.938 -6.446 -1.441 1.00 95.06 81 GLU A CA 1
ATOM 606 C C . GLU A 1 81 ? 6.782 -6.491 -2.965 1.00 95.06 81 GLU A C 1
ATOM 608 O O . GLU A 1 81 ? 7.765 -6.664 -3.695 1.00 95.06 81 GLU A O 1
ATOM 613 N N . ARG A 1 82 ? 5.572 -6.238 -3.486 1.00 95.94 82 ARG A N 1
ATOM 614 C CA . ARG A 1 82 ? 5.355 -6.145 -4.935 1.00 95.94 82 ARG A CA 1
ATOM 615 C C . ARG A 1 82 ? 6.146 -4.990 -5.544 1.00 95.94 82 ARG A C 1
ATOM 617 O O . ARG A 1 82 ? 6.809 -5.182 -6.566 1.00 95.94 82 ARG A O 1
ATOM 624 N N . SER A 1 83 ? 6.092 -3.808 -4.937 1.00 96.56 83 SER A N 1
ATOM 625 C CA . SER A 1 83 ? 6.800 -2.614 -5.411 1.00 96.56 83 SER A CA 1
ATOM 626 C C . SER A 1 83 ? 8.321 -2.806 -5.398 1.00 96.56 83 SER A C 1
ATOM 628 O O . SER A 1 83 ? 9.005 -2.469 -6.370 1.00 96.56 83 SER A O 1
ATOM 630 N N . ILE A 1 84 ? 8.861 -3.433 -4.352 1.00 97.81 84 ILE A N 1
ATOM 631 C CA . ILE A 1 84 ? 10.282 -3.776 -4.228 1.00 97.81 84 ILE A CA 1
ATOM 632 C C . ILE A 1 84 ? 10.677 -4.810 -5.286 1.00 97.81 84 ILE A C 1
ATOM 634 O O . ILE A 1 84 ? 11.692 -4.631 -5.965 1.00 97.81 84 ILE A O 1
ATOM 638 N N . ALA A 1 85 ? 9.875 -5.858 -5.496 1.00 97.38 85 ALA A N 1
ATOM 639 C CA . ALA A 1 85 ? 10.137 -6.867 -6.520 1.00 97.38 85 ALA A CA 1
ATOM 640 C C . ALA A 1 85 ? 10.137 -6.265 -7.938 1.00 97.38 85 ALA A C 1
ATOM 642 O O . ALA A 1 85 ? 11.001 -6.598 -8.761 1.00 97.38 85 ALA A O 1
ATOM 643 N N . GLN A 1 86 ? 9.214 -5.341 -8.222 1.00 97.44 86 GLN A N 1
ATOM 644 C 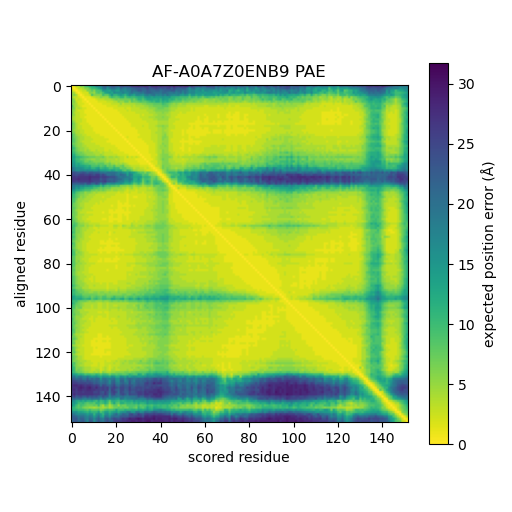CA . GLN A 1 86 ? 9.172 -4.591 -9.480 1.00 97.44 86 GLN A CA 1
ATOM 645 C C . GLN A 1 86 ? 10.414 -3.707 -9.654 1.00 97.44 86 GLN A C 1
ATOM 647 O O . GLN A 1 86 ? 11.051 -3.754 -10.709 1.00 97.44 86 GLN A O 1
ATOM 652 N N . ALA A 1 87 ? 10.818 -2.966 -8.618 1.00 97.06 87 ALA A N 1
ATOM 653 C CA . ALA A 1 87 ? 12.026 -2.143 -8.651 1.00 97.06 87 ALA A CA 1
ATOM 654 C C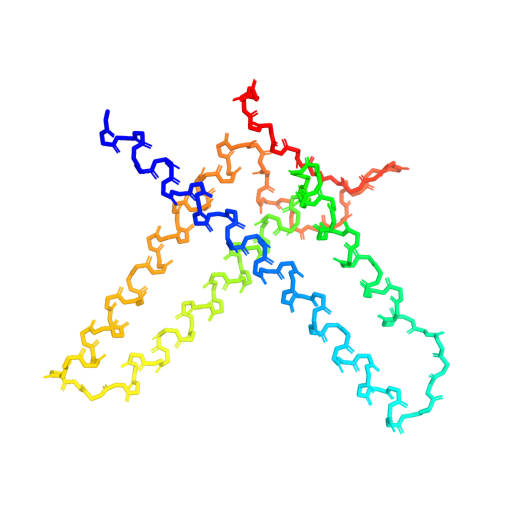 . ALA A 1 87 ? 13.301 -2.986 -8.823 1.00 97.06 87 ALA A C 1
ATOM 656 O O . ALA A 1 87 ? 14.172 -2.638 -9.621 1.00 97.06 87 ALA A O 1
ATOM 657 N N . ALA A 1 88 ? 13.388 -4.139 -8.157 1.00 97.50 88 ALA A N 1
ATOM 658 C CA . ALA A 1 88 ? 14.492 -5.081 -8.313 1.00 97.50 88 ALA A CA 1
ATOM 659 C C . ALA A 1 88 ? 14.564 -5.637 -9.743 1.00 97.50 88 ALA A C 1
ATOM 661 O O . ALA A 1 88 ? 15.648 -5.746 -10.321 1.00 97.50 88 ALA A O 1
ATOM 662 N N . ARG A 1 89 ? 13.414 -5.958 -10.352 1.00 97.62 89 ARG A N 1
ATOM 663 C CA . ARG A 1 89 ? 13.351 -6.371 -11.760 1.00 97.62 89 ARG A CA 1
ATOM 664 C C . ARG A 1 89 ? 13.814 -5.250 -12.690 1.00 97.62 89 ARG A C 1
ATOM 666 O O . ARG A 1 89 ? 14.626 -5.519 -13.571 1.00 97.62 89 ARG A O 1
ATOM 673 N N . ALA A 1 90 ? 13.351 -4.020 -12.477 1.00 96.75 90 ALA A N 1
ATOM 674 C CA . ALA A 1 90 ? 13.764 -2.863 -13.269 1.00 96.75 90 ALA A CA 1
ATOM 675 C C . ALA A 1 90 ? 15.277 -2.604 -13.160 1.00 96.75 90 ALA A C 1
ATOM 677 O O . ALA A 1 90 ? 15.933 -2.374 -14.173 1.00 96.75 90 ALA A O 1
ATOM 678 N N . LEU A 1 91 ? 15.848 -2.728 -11.957 1.00 96.75 91 LEU A N 1
ATOM 679 C CA . LEU A 1 91 ? 17.287 -2.608 -11.720 1.00 96.75 91 LEU A CA 1
ATOM 680 C C . LEU A 1 91 ? 18.090 -3.685 -12.458 1.00 96.75 91 LEU A C 1
ATOM 682 O O . LEU A 1 91 ? 19.098 -3.366 -13.083 1.00 96.75 91 LEU A O 1
ATOM 686 N N . ARG A 1 92 ? 17.635 -4.946 -12.441 1.00 96.50 92 ARG A N 1
ATOM 687 C CA . ARG A 1 92 ? 18.280 -6.036 -13.200 1.00 96.50 92 ARG A CA 1
ATOM 688 C C . ARG A 1 92 ? 18.247 -5.811 -14.713 1.00 96.50 92 ARG A C 1
ATOM 690 O O . ARG A 1 92 ? 19.148 -6.267 -15.405 1.00 96.50 92 ARG A O 1
ATOM 697 N N . GLN A 1 93 ? 17.216 -5.136 -15.218 1.00 96.31 93 GLN A N 1
ATOM 698 C CA . GLN A 1 93 ? 17.049 -4.832 -16.642 1.00 96.31 93 GLN A CA 1
ATOM 699 C C . GLN A 1 93 ? 17.764 -3.541 -17.077 1.00 96.31 93 GLN A C 1
ATOM 701 O O . GLN A 1 93 ? 17.888 -3.288 -18.274 1.00 96.31 93 GLN A O 1
ATOM 706 N N . ALA A 1 94 ? 18.214 -2.706 -16.137 1.00 93.44 94 ALA A N 1
ATOM 707 C CA . ALA A 1 94 ? 18.893 -1.456 -16.449 1.00 93.44 94 ALA A CA 1
ATOM 708 C C . ALA A 1 94 ? 20.364 -1.707 -16.847 1.00 93.44 94 ALA A C 1
ATOM 710 O O . ALA A 1 94 ? 21.074 -2.421 -16.133 1.00 93.44 94 ALA A O 1
ATOM 711 N N . PRO A 1 95 ? 20.864 -1.096 -17.939 1.00 94.56 95 PRO A N 1
ATOM 712 C CA . PRO A 1 95 ? 22.274 -1.199 -18.311 1.00 94.56 95 PRO A CA 1
ATOM 713 C C . PRO A 1 95 ? 23.173 -0.590 -17.229 1.00 94.56 95 PRO A C 1
ATOM 715 O O . PRO A 1 95 ? 22.973 0.563 -16.848 1.00 94.56 95 PRO A O 1
ATOM 718 N N . ARG A 1 96 ? 24.161 -1.346 -16.736 1.00 93.12 96 ARG A N 1
ATOM 719 C CA . ARG A 1 96 ? 25.084 -0.885 -15.680 1.00 93.12 96 ARG A CA 1
ATOM 720 C C . ARG A 1 96 ? 25.830 0.391 -16.083 1.00 93.12 96 ARG A C 1
ATOM 722 O O . ARG A 1 96 ? 26.050 0.629 -17.265 1.00 93.12 96 ARG A O 1
ATOM 729 N N . ASN A 1 97 ? 26.240 1.175 -15.083 1.00 90.44 97 ASN A N 1
ATOM 730 C CA . ASN A 1 97 ? 26.988 2.434 -15.238 1.00 90.44 97 ASN A CA 1
ATOM 731 C C . ASN A 1 97 ? 26.262 3.505 -16.072 1.00 90.44 97 ASN A C 1
ATOM 733 O O . ASN A 1 97 ? 26.890 4.415 -16.604 1.00 90.44 97 ASN A O 1
ATOM 737 N N . THR A 1 98 ? 24.938 3.403 -16.191 1.00 95.19 98 THR A N 1
ATOM 738 C CA . THR A 1 98 ? 24.101 4.449 -16.784 1.00 95.19 98 THR A CA 1
ATOM 739 C C . THR A 1 98 ? 23.329 5.179 -15.697 1.00 95.19 98 THR A C 1
ATOM 741 O O . THR A 1 98 ? 23.012 4.604 -14.654 1.00 95.19 98 THR A O 1
ATOM 744 N N . GLU A 1 99 ? 22.918 6.416 -15.969 1.00 95.69 99 GLU A N 1
ATOM 745 C CA . GLU A 1 99 ? 22.017 7.145 -15.069 1.00 95.69 99 GLU A CA 1
ATOM 746 C C . GLU A 1 99 ? 20.724 6.370 -14.790 1.00 95.69 99 GLU A C 1
ATOM 748 O O . GLU A 1 99 ? 20.161 6.444 -13.701 1.00 95.69 99 GLU A O 1
ATOM 753 N N . ARG A 1 100 ? 20.239 5.600 -15.775 1.00 94.19 100 ARG A N 1
ATOM 754 C CA . ARG A 1 100 ? 19.061 4.748 -15.606 1.00 94.19 100 ARG A CA 1
ATOM 755 C C . ARG A 1 100 ? 19.298 3.695 -14.527 1.00 94.19 100 ARG A C 1
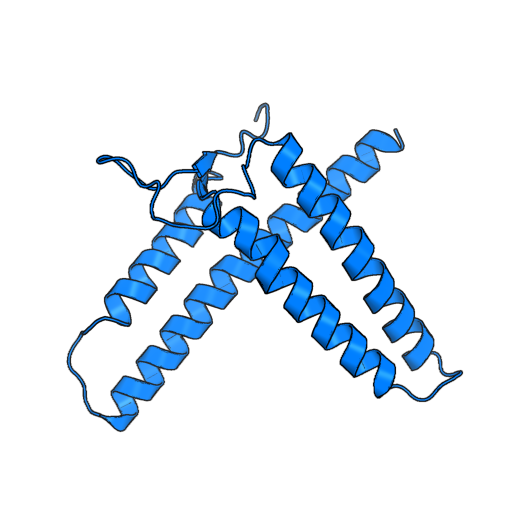ATOM 757 O O . ARG A 1 100 ? 18.400 3.461 -13.724 1.00 94.19 100 ARG A O 1
ATOM 764 N N . TRP A 1 101 ? 20.476 3.077 -14.497 1.00 96.69 101 TRP A N 1
ATOM 765 C CA . TRP A 1 101 ? 20.826 2.108 -13.461 1.00 96.69 101 TRP A CA 1
ATOM 766 C C . TRP A 1 101 ? 20.910 2.757 -12.083 1.00 96.69 101 TRP A C 1
ATOM 768 O O . TRP A 1 101 ? 20.310 2.229 -11.150 1.00 96.69 101 TRP A O 1
ATOM 778 N N . GLU A 1 102 ? 21.541 3.929 -11.968 1.00 96.75 102 GLU A N 1
ATOM 779 C CA . GLU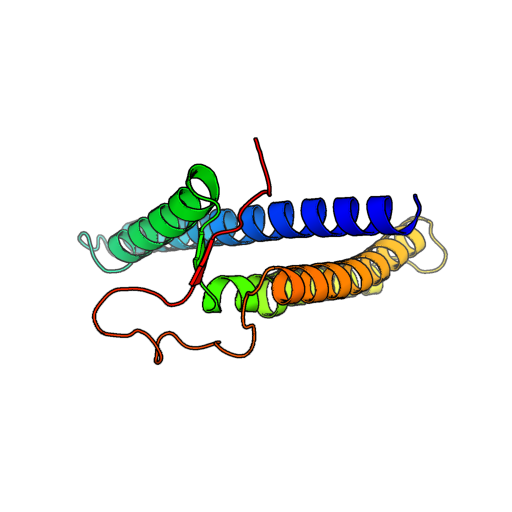 A 1 102 ? 21.594 4.668 -10.698 1.00 96.75 102 GLU A CA 1
ATOM 780 C C . GLU A 1 102 ? 20.193 5.060 -10.211 1.00 96.75 102 GLU A C 1
ATOM 782 O O . GLU A 1 102 ? 19.862 4.837 -9.048 1.00 96.75 102 GLU A O 1
ATOM 787 N N . ARG A 1 103 ? 19.310 5.536 -11.101 1.00 96.44 103 ARG A N 1
ATOM 788 C CA . ARG A 1 103 ? 17.906 5.828 -10.755 1.00 96.44 103 ARG A CA 1
ATOM 789 C C . ARG A 1 103 ? 17.154 4.583 -10.285 1.00 96.44 103 ARG A C 1
ATOM 791 O O . ARG A 1 103 ? 16.461 4.632 -9.270 1.00 96.44 103 ARG A O 1
ATOM 798 N N . CYS A 1 104 ? 17.289 3.456 -10.988 1.00 96.50 104 CYS A N 1
ATOM 799 C CA . CYS A 1 104 ? 16.662 2.197 -10.578 1.00 96.50 104 CYS A CA 1
ATOM 800 C C . CYS A 1 104 ? 17.205 1.702 -9.230 1.00 96.50 104 CYS A C 1
ATOM 802 O O . CYS A 1 104 ? 16.437 1.212 -8.402 1.00 96.50 104 CYS A O 1
ATOM 804 N N . ARG A 1 105 ? 18.511 1.856 -8.990 1.00 96.81 105 ARG A N 1
ATOM 805 C CA . ARG A 1 105 ? 19.163 1.486 -7.733 1.00 96.81 105 ARG A CA 1
ATOM 806 C C . ARG A 1 105 ? 18.672 2.362 -6.587 1.00 96.81 105 ARG A C 1
ATOM 808 O O . ARG A 1 105 ? 18.258 1.826 -5.561 1.00 96.81 105 ARG A O 1
ATOM 815 N N . ALA A 1 106 ? 18.656 3.679 -6.778 1.00 97.19 106 ALA A N 1
ATOM 816 C CA . ALA A 1 106 ? 18.142 4.634 -5.804 1.00 97.19 106 ALA A CA 1
ATOM 817 C C . ALA A 1 106 ? 16.678 4.337 -5.450 1.00 97.19 106 ALA A C 1
ATOM 819 O O . ALA A 1 106 ? 16.348 4.241 -4.271 1.00 97.19 106 ALA A O 1
ATOM 820 N N . ARG A 1 107 ? 15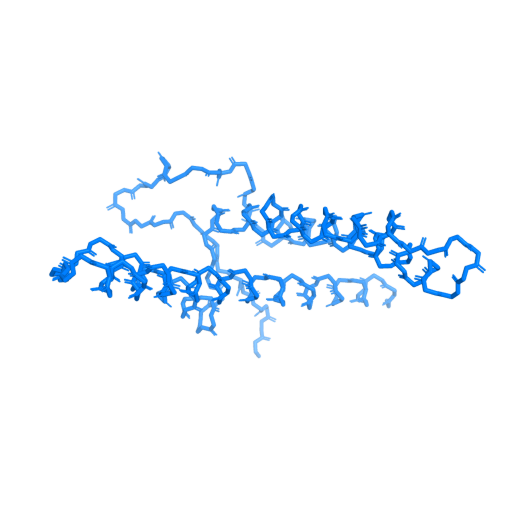.817 4.082 -6.448 1.00 97.00 107 ARG A N 1
ATOM 821 C CA . ARG A 1 107 ? 14.409 3.709 -6.223 1.00 97.00 107 ARG A CA 1
ATOM 822 C C . ARG A 1 107 ? 14.270 2.408 -5.434 1.00 97.00 107 ARG A C 1
ATOM 824 O O . ARG A 1 107 ? 13.467 2.353 -4.511 1.00 97.00 107 ARG A O 1
ATOM 831 N N . TYR A 1 108 ? 15.046 1.377 -5.773 1.00 97.19 108 TYR A N 1
ATOM 832 C CA . TYR A 1 108 ? 15.026 0.100 -5.054 1.00 97.19 108 TYR A CA 1
ATOM 833 C C . TYR A 1 108 ? 15.396 0.264 -3.572 1.00 97.19 108 TYR A C 1
ATOM 835 O O . TYR A 1 108 ? 14.695 -0.254 -2.705 1.00 97.19 108 TYR A O 1
ATOM 843 N N . HIS A 1 109 ? 16.464 1.008 -3.267 1.00 96.50 109 HIS A N 1
ATOM 844 C CA . HIS A 1 109 ? 16.854 1.269 -1.879 1.00 96.50 109 HIS A CA 1
ATOM 845 C C . HIS A 1 109 ? 15.832 2.148 -1.154 1.00 96.50 109 HIS A C 1
ATOM 847 O O . HIS A 1 109 ? 15.436 1.818 -0.039 1.00 96.50 109 HIS A O 1
ATOM 853 N N . SER A 1 110 ? 15.359 3.214 -1.804 1.00 96.12 110 SER A N 1
ATOM 854 C CA . SER A 1 110 ? 14.339 4.115 -1.262 1.00 96.12 110 SER A CA 1
ATOM 855 C C . SER A 1 110 ? 13.073 3.363 -0.854 1.00 96.12 110 SER A C 1
ATOM 857 O O . SER A 1 110 ? 12.623 3.554 0.266 1.00 96.12 110 SER A O 1
ATOM 859 N N . LEU A 1 111 ? 12.567 2.440 -1.679 1.00 96.69 111 LEU A N 1
ATOM 860 C CA . LEU A 1 111 ? 11.376 1.649 -1.345 1.00 96.69 111 LEU A CA 1
ATOM 861 C C . LEU A 1 111 ? 11.561 0.750 -0.116 1.00 96.69 111 LEU A C 1
ATOM 863 O O . LEU A 1 111 ? 10.615 0.543 0.633 1.00 96.69 111 LEU A O 1
ATOM 867 N N . ARG A 1 112 ? 12.766 0.216 0.117 1.00 96.44 112 ARG A N 1
ATOM 868 C CA . ARG A 1 112 ? 13.042 -0.590 1.318 1.00 96.44 112 ARG A CA 1
ATOM 869 C C . ARG A 1 112 ? 13.062 0.262 2.584 1.00 96.44 112 ARG A C 1
ATOM 871 O O . ARG A 1 112 ? 12.570 -0.183 3.615 1.00 96.44 112 ARG A O 1
ATOM 878 N N . HIS A 1 113 ? 13.628 1.465 2.500 1.00 95.62 113 HIS A N 1
ATOM 879 C CA . HIS A 1 113 ? 13.600 2.420 3.608 1.00 95.62 113 HIS A CA 1
ATOM 880 C C . HIS A 1 113 ? 12.181 2.927 3.872 1.00 95.62 113 HIS A C 1
ATOM 882 O O . HIS A 1 113 ? 11.765 2.987 5.023 1.00 95.62 113 HIS A O 1
ATOM 888 N N . GLU A 1 114 ? 11.430 3.224 2.812 1.00 96.19 114 GLU A N 1
ATOM 889 C CA . GLU A 1 114 ? 10.032 3.637 2.897 1.00 96.19 114 GLU A CA 1
ATOM 890 C C . GLU A 1 114 ? 9.168 2.543 3.535 1.00 96.19 114 GLU A C 1
ATOM 892 O O . GLU A 1 114 ? 8.457 2.838 4.488 1.00 96.19 114 GLU A O 1
ATOM 897 N N . LYS A 1 115 ? 9.315 1.273 3.116 1.00 96.75 115 LYS A N 1
ATOM 898 C CA . LYS A 1 115 ? 8.637 0.125 3.745 1.00 96.75 115 LYS A CA 1
ATOM 899 C C . LYS A 1 115 ? 8.864 0.100 5.257 1.00 96.75 115 LYS A C 1
ATOM 901 O O . LYS A 1 115 ? 7.902 0.056 6.011 1.00 96.75 115 LYS A O 1
ATOM 906 N N . ALA A 1 116 ? 10.125 0.149 5.693 1.00 96.00 116 ALA A N 1
ATOM 907 C CA . ALA A 1 116 ? 10.464 0.095 7.115 1.00 96.00 116 ALA A CA 1
ATOM 908 C C . ALA A 1 116 ? 9.911 1.302 7.896 1.00 96.00 116 ALA A C 1
ATOM 910 O O . ALA A 1 116 ? 9.463 1.156 9.030 1.00 96.00 116 ALA A O 1
ATOM 911 N N . ALA A 1 117 ? 9.918 2.494 7.289 1.00 95.56 117 ALA A N 1
ATOM 912 C CA . ALA A 1 117 ? 9.358 3.697 7.897 1.00 95.56 117 ALA A CA 1
ATOM 913 C C . ALA A 1 117 ? 7.828 3.622 8.027 1.00 95.56 117 ALA A C 1
ATOM 915 O O . ALA A 1 117 ? 7.286 4.002 9.064 1.00 95.56 117 ALA A O 1
ATOM 916 N N . VAL A 1 118 ? 7.137 3.108 7.005 1.00 95.75 118 VAL A N 1
ATOM 917 C CA . VAL A 1 118 ? 5.681 2.910 7.028 1.00 95.75 118 VAL A CA 1
ATOM 918 C C . VAL A 1 118 ? 5.284 1.828 8.025 1.00 95.75 118 VAL A C 1
ATOM 920 O O . VAL A 1 118 ? 4.353 2.036 8.794 1.00 95.75 118 VAL A O 1
ATOM 923 N N . GLU A 1 119 ? 6.010 0.712 8.072 1.00 95.75 119 GLU A N 1
ATOM 924 C CA . GLU A 1 119 ? 5.800 -0.355 9.055 1.00 95.75 119 GLU A CA 1
ATOM 925 C C . GLU A 1 119 ? 5.918 0.182 10.490 1.00 95.75 119 GLU A C 1
ATOM 927 O O . GLU A 1 119 ? 5.001 0.020 11.295 1.00 95.75 119 GLU A O 1
ATOM 932 N N . ALA A 1 120 ? 6.992 0.922 10.785 1.00 94.75 120 ALA A N 1
ATOM 933 C CA . ALA A 1 120 ? 7.178 1.557 12.086 1.00 94.75 120 ALA A CA 1
ATOM 934 C C . ALA A 1 120 ? 6.072 2.578 12.403 1.00 94.75 120 ALA A C 1
ATOM 936 O O . ALA A 1 120 ? 5.616 2.656 13.545 1.00 94.75 120 ALA A O 1
ATOM 937 N N . TRP A 1 121 ? 5.624 3.351 11.408 1.00 94.69 121 TRP A N 1
ATOM 938 C CA . TRP A 1 121 ? 4.536 4.311 11.585 1.00 94.69 121 TRP A CA 1
ATOM 939 C C . TRP A 1 121 ? 3.211 3.612 11.902 1.00 94.69 121 TRP A C 1
ATOM 941 O O . TRP A 1 121 ? 2.555 3.996 12.867 1.00 94.69 121 TRP A O 1
ATOM 951 N N . LEU A 1 122 ? 2.845 2.561 11.161 1.00 93.00 122 LEU A N 1
ATOM 952 C CA . LEU A 1 122 ? 1.619 1.793 11.396 1.00 93.00 122 LEU A CA 1
ATOM 953 C C . LEU A 1 122 ? 1.595 1.196 12.813 1.00 93.00 122 LEU A C 1
ATOM 955 O O . LEU A 1 122 ? 0.617 1.358 13.544 1.00 93.00 122 LEU A O 1
ATOM 959 N N . VAL A 1 123 ? 2.699 0.585 13.248 1.00 92.88 123 VAL A N 1
ATOM 960 C CA . VAL A 1 123 ? 2.815 0.053 14.615 1.00 92.88 123 VAL A CA 1
ATOM 961 C C . VAL A 1 123 ? 2.695 1.172 15.653 1.00 92.88 123 VAL A C 1
ATOM 963 O O . VAL A 1 123 ? 1.959 1.033 16.629 1.00 92.88 123 VAL A O 1
ATOM 966 N N . ALA A 1 124 ? 3.357 2.313 15.434 1.00 91.44 124 ALA A N 1
ATOM 967 C CA . ALA A 1 124 ? 3.295 3.456 16.347 1.00 91.44 124 ALA A CA 1
ATOM 968 C C . ALA A 1 124 ? 1.892 4.080 16.450 1.00 91.44 124 ALA A C 1
ATOM 970 O O . ALA A 1 124 ? 1.552 4.641 17.489 1.00 91.44 124 ALA A O 1
ATOM 971 N N . GLN A 1 125 ? 1.085 3.993 15.390 1.00 89.38 125 GLN A N 1
ATOM 972 C CA . GLN A 1 125 ? -0.312 4.428 15.402 1.00 89.38 125 GLN A CA 1
ATOM 973 C C . GLN A 1 125 ? -1.267 3.390 16.013 1.00 89.38 125 GLN A C 1
ATOM 975 O O . GLN A 1 125 ? -2.423 3.718 16.240 1.00 89.38 125 GLN A O 1
ATOM 980 N N . GLY A 1 126 ? -0.813 2.168 16.310 1.00 88.94 126 GLY A N 1
ATOM 981 C CA . GLY A 1 126 ? -1.620 1.153 16.992 1.00 88.94 126 GLY A CA 1
ATOM 982 C C . GLY A 1 126 ? -2.220 0.078 16.086 1.00 88.94 126 GLY A C 1
ATOM 983 O O . GLY A 1 126 ? -3.084 -0.675 16.538 1.00 88.94 126 GLY A O 1
ATOM 984 N N . TRP A 1 127 ? -1.775 -0.039 14.830 1.00 90.88 127 TRP A N 1
ATOM 985 C CA . TRP A 1 127 ? -2.097 -1.219 14.031 1.00 90.88 127 TRP A CA 1
ATOM 986 C C . TRP A 1 127 ? -1.204 -2.396 14.421 1.00 90.88 127 TRP A C 1
ATOM 988 O O . TRP A 1 127 ? 0.017 -2.332 14.319 1.00 90.88 127 TRP A O 1
ATOM 998 N N . ASP A 1 128 ? -1.836 -3.496 14.814 1.00 89.69 128 ASP A N 1
ATOM 999 C CA . ASP A 1 128 ? -1.202 -4.803 14.917 1.00 89.69 128 ASP A CA 1
ATOM 1000 C C . ASP A 1 128 ? -1.016 -5.419 13.519 1.00 89.69 128 ASP A C 1
ATOM 1002 O O . ASP A 1 128 ? -1.989 -5.631 12.795 1.00 89.69 128 ASP A O 1
ATOM 1006 N N . LEU A 1 129 ? 0.236 -5.672 13.130 1.00 87.81 129 LEU A N 1
ATOM 1007 C CA . LEU A 1 129 ? 0.598 -6.257 11.833 1.00 87.81 129 LEU A CA 1
ATOM 1008 C C . LEU A 1 129 ? 0.719 -7.792 11.884 1.00 87.81 129 LEU A C 1
ATOM 1010 O O . LEU A 1 129 ? 0.851 -8.436 10.842 1.00 87.81 129 LEU A O 1
ATOM 1014 N N . GLU A 1 130 ? 0.642 -8.398 13.074 1.00 85.38 130 GLU A N 1
ATOM 1015 C CA . GLU A 1 130 ? 0.606 -9.855 13.241 1.00 85.38 130 GLU A CA 1
ATOM 1016 C C . GLU A 1 130 ? -0.813 -10.416 13.066 1.00 85.38 130 GLU A C 1
ATOM 1018 O O . GLU A 1 130 ? -0.991 -11.595 12.746 1.00 85.38 130 GLU A O 1
ATOM 1023 N N . LEU A 1 131 ? -1.836 -9.562 13.172 1.00 76.44 131 LEU A N 1
ATOM 1024 C CA . LEU A 1 131 ? -3.230 -9.887 12.863 1.00 76.44 131 LEU A CA 1
ATOM 1025 C C . LEU A 1 131 ? -3.470 -9.940 11.346 1.00 76.44 131 LEU A C 1
ATOM 1027 O O . LEU A 1 131 ? -4.091 -9.065 10.740 1.00 76.44 131 LEU A O 1
ATOM 1031 N N . ARG A 1 132 ? -2.961 -11.012 10.731 1.00 65.56 132 ARG A N 1
ATOM 1032 C CA . ARG A 1 132 ? -2.998 -11.263 9.278 1.00 65.56 132 ARG A CA 1
ATOM 1033 C C . ARG A 1 132 ? -4.281 -11.941 8.792 1.00 65.56 132 ARG A C 1
ATOM 1035 O O . ARG A 1 132 ? -4.511 -11.995 7.586 1.00 65.56 132 ARG A O 1
ATOM 1042 N N . ALA A 1 133 ? -5.090 -12.475 9.705 1.00 57.22 133 ALA A N 1
ATOM 1043 C CA . ALA A 1 133 ? -6.293 -13.236 9.390 1.00 57.22 133 ALA A CA 1
ATOM 1044 C C . ALA A 1 133 ? -7.559 -12.536 9.900 1.00 57.22 133 ALA A C 1
ATOM 1046 O O . ALA A 1 133 ? -7.593 -11.985 10.999 1.00 57.22 133 ALA A O 1
ATOM 1047 N N . THR A 1 134 ? -8.623 -12.645 9.108 1.00 53.44 134 THR A N 1
ATOM 1048 C CA . THR A 1 134 ? -10.015 -12.339 9.474 1.00 53.44 134 THR A CA 1
ATOM 1049 C C . THR A 1 134 ? -10.551 -13.264 10.575 1.00 53.44 134 THR A C 1
ATOM 1051 O O . THR A 1 134 ? -11.607 -13.014 11.135 1.00 53.44 134 THR A O 1
ATOM 1054 N N . ASP A 1 135 ? -9.811 -14.304 10.966 1.00 44.50 135 ASP A N 1
ATOM 1055 C CA . ASP A 1 135 ? -10.230 -15.289 11.976 1.00 44.50 135 ASP A CA 1
ATOM 1056 C C . ASP A 1 135 ? -10.290 -14.722 13.411 1.00 44.50 135 ASP A C 1
ATOM 1058 O O . ASP A 1 135 ? -10.632 -15.435 14.354 1.00 44.50 135 ASP A O 1
ATOM 1062 N N . HIS A 1 136 ? -9.925 -13.452 13.616 1.00 40.47 136 HIS A N 1
ATOM 1063 C CA . HIS A 1 136 ? -10.122 -12.717 14.876 1.00 40.47 136 HIS A CA 1
ATOM 1064 C C . HIS A 1 136 ? -11.274 -11.701 14.789 1.00 40.47 136 HIS A C 1
ATOM 1066 O O . HIS A 1 136 ? -11.405 -10.815 15.637 1.00 40.47 136 HIS A O 1
ATOM 1072 N N . GLU A 1 137 ? -12.140 -11.840 13.781 1.00 41.25 137 GLU A N 1
ATOM 1073 C CA . GLU A 1 137 ? -13.423 -11.151 13.694 1.00 41.25 137 GLU A CA 1
ATOM 1074 C C . GLU A 1 137 ? -14.338 -11.605 14.836 1.00 41.25 137 GLU A C 1
ATOM 1076 O O . GLU A 1 137 ? -14.997 -12.642 14.795 1.00 41.25 137 GLU A O 1
ATOM 1081 N N . THR A 1 138 ? -14.368 -10.813 15.906 1.00 40.94 138 THR A N 1
ATOM 1082 C CA . THR A 1 138 ? -15.432 -10.918 16.909 1.00 40.94 138 THR A CA 1
ATOM 1083 C C . THR A 1 138 ? -16.785 -10.594 16.269 1.00 40.94 138 THR A C 1
ATOM 1085 O O . THR A 1 138 ? -16.848 -9.858 15.284 1.00 40.94 138 THR A O 1
ATOM 1088 N N . GLU A 1 139 ? -17.869 -11.104 16.865 1.00 33.44 139 GLU A N 1
ATOM 1089 C CA . GLU A 1 139 ? -19.276 -11.072 16.410 1.00 33.44 139 GLU A CA 1
ATOM 1090 C C . GLU A 1 139 ? -19.862 -9.678 16.038 1.00 33.44 139 GLU A C 1
ATOM 1092 O O . GLU A 1 139 ? -21.059 -9.565 15.777 1.00 33.44 139 GLU A O 1
ATOM 1097 N N . ARG A 1 140 ? -19.068 -8.593 16.021 1.00 40.72 140 ARG A N 1
ATOM 1098 C CA . ARG A 1 140 ? -19.496 -7.209 15.745 1.00 40.72 140 ARG A CA 1
ATOM 1099 C C . ARG A 1 140 ? -18.671 -6.394 14.742 1.00 40.72 140 ARG A C 1
ATOM 1101 O O . ARG A 1 140 ? -19.029 -5.240 14.524 1.00 40.72 140 ARG A O 1
ATOM 1108 N N . GLY A 1 141 ? -17.626 -6.917 14.110 1.00 51.09 141 GLY A N 1
ATOM 1109 C CA . GLY A 1 141 ? -16.946 -6.161 13.052 1.00 51.09 141 GLY A CA 1
ATOM 1110 C C . GLY A 1 141 ? -15.439 -6.336 13.024 1.00 51.09 141 GLY A C 1
ATOM 1111 O O . GLY A 1 141 ? -14.809 -6.688 14.018 1.00 51.09 141 GLY A O 1
ATOM 1112 N N . VAL A 1 142 ? -14.887 -6.092 11.840 1.00 63.00 142 VAL A N 1
ATOM 1113 C CA . VAL A 1 142 ? -13.475 -6.244 11.496 1.00 63.00 142 VAL A CA 1
ATOM 1114 C C . VAL A 1 142 ? -12.576 -5.563 12.539 1.00 63.00 142 VAL A C 1
ATOM 1116 O O . VAL A 1 142 ? -12.763 -4.392 12.882 1.00 63.00 142 VAL A O 1
ATOM 1119 N N . ALA A 1 143 ? -11.583 -6.293 13.053 1.00 73.19 143 ALA A N 1
ATOM 1120 C CA . ALA A 1 143 ? -10.589 -5.730 13.959 1.00 73.19 143 ALA A CA 1
ATOM 1121 C C . ALA A 1 143 ? -9.734 -4.691 13.205 1.00 73.19 143 ALA A C 1
ATOM 1123 O O . ALA A 1 143 ? -9.122 -4.990 12.174 1.00 73.19 143 ALA A O 1
ATOM 1124 N N . GLY A 1 144 ? -9.697 -3.455 13.701 1.00 75.31 144 GLY A N 1
ATOM 1125 C CA . GLY A 1 144 ? -9.003 -2.356 13.041 1.00 75.31 144 GLY A CA 1
ATOM 1126 C C . GLY A 1 144 ? -8.810 -1.146 13.936 1.00 75.31 144 GLY A C 1
ATOM 1127 O O . GLY A 1 144 ? -9.368 -1.059 15.030 1.00 75.31 144 GLY A O 1
ATOM 1128 N N . HIS A 1 145 ? -8.033 -0.193 13.439 1.00 80.81 145 HIS A N 1
ATOM 1129 C CA . HIS A 1 145 ? -7.724 1.041 14.143 1.00 80.81 145 HIS A CA 1
ATOM 1130 C C . HIS A 1 145 ? -8.212 2.243 13.335 1.00 80.81 145 HIS A C 1
ATOM 1132 O O . HIS A 1 145 ? -8.180 2.238 12.101 1.00 80.81 145 HIS A O 1
ATOM 1138 N N . ARG A 1 146 ? -8.682 3.280 14.034 1.00 83.75 146 ARG A N 1
ATOM 1139 C CA . ARG A 1 146 ? -8.933 4.588 13.426 1.00 83.75 146 ARG A CA 1
ATOM 1140 C C . ARG A 1 146 ? -7.709 5.441 13.630 1.00 83.75 146 ARG A C 1
ATOM 1142 O O . ARG A 1 146 ? -7.343 5.716 14.768 1.00 83.75 146 ARG A O 1
ATOM 1149 N N . TRP A 1 147 ? -7.135 5.912 12.538 1.00 83.31 147 TRP A N 1
ATOM 1150 C CA . TRP A 1 147 ? -6.145 6.958 12.618 1.00 83.31 147 TRP A CA 1
ATOM 1151 C C . TRP A 1 147 ? -6.804 8.239 13.130 1.00 83.31 147 TRP A C 1
ATOM 1153 O O . TRP A 1 147 ? -7.538 8.926 12.419 1.00 83.31 147 TRP A O 1
ATOM 1163 N N . THR A 1 148 ? -6.556 8.565 14.393 1.00 66.81 148 THR A N 1
ATOM 1164 C CA . THR A 1 148 ? -6.844 9.885 14.931 1.00 66.81 148 THR A CA 1
ATOM 1165 C C . THR A 1 148 ? -5.692 10.791 14.528 1.00 66.81 148 THR A C 1
ATOM 1167 O O . THR A 1 148 ? -4.633 10.803 15.153 1.00 66.81 148 THR A O 1
ATOM 1170 N N . SER A 1 149 ? -5.886 11.593 13.477 1.00 60.66 149 SER A N 1
ATOM 1171 C CA . SER A 1 149 ? -5.077 12.801 13.334 1.00 60.66 149 SER A CA 1
ATOM 1172 C C . SER A 1 149 ? -5.330 13.604 14.607 1.00 60.66 149 SER A C 1
ATOM 1174 O O . SER A 1 149 ? -6.425 14.145 14.771 1.00 60.66 149 SER A O 1
ATOM 1176 N N . ALA A 1 150 ? -4.413 13.576 15.571 1.00 42.97 150 ALA A N 1
ATOM 1177 C CA . ALA A 1 150 ? -4.567 14.356 16.785 1.00 42.97 150 ALA A CA 1
ATOM 1178 C C . ALA A 1 150 ? -4.846 15.811 16.369 1.00 42.97 150 ALA A C 1
ATOM 1180 O O . ALA A 1 150 ? -3.979 16.460 15.791 1.00 42.97 150 ALA A O 1
ATOM 1181 N N . SER A 1 151 ? -6.080 16.252 16.632 1.00 36.44 151 SER A N 1
ATOM 1182 C CA . SER A 1 151 ? -6.598 17.613 16.468 1.00 36.44 151 SER A CA 1
ATOM 1183 C C . SER A 1 151 ? -6.706 18.136 15.023 1.00 36.44 151 SER A C 1
ATOM 1185 O O . SER A 1 151 ? -5.716 18.502 14.394 1.00 36.44 151 SER A O 1
ATOM 1187 N N . ARG A 1 152 ? -7.948 18.249 14.526 1.00 38.12 152 ARG A N 1
ATOM 1188 C CA . ARG A 1 152 ? -8.311 19.393 13.670 1.00 38.12 152 ARG A CA 1
ATOM 1189 C C . ARG A 1 152 ? -8.194 20.684 14.473 1.00 38.12 152 ARG A C 1
ATOM 1191 O O . ARG A 1 152 ? -8.465 20.620 15.695 1.00 38.12 152 ARG A O 1
#

Organism: NCBI:txid220378

Secondary structure (DSSP, 8-state):
-HHHHHHHHHHHHHHHHHHHHHHHHHHHHHHHHHHHHHHH---S-THHHHHHHHHHHHHHHHHH-EEEHHHHHHIIIIIIHHHHHHHHHHHHHSPTTSHHHHHHHHHHHHHHHHHHHHHHHHHHHT--SS--SGGG--TTS--EEE---S--

pLDDT: mean 85.2, std 15.69, range [33.44, 97.81]

Nearest PDB structures (foldseek):
  7z0l-assembly1_B  TM=4.876E-01  e=1.465E+00  Mus musculus
  8qy5-assembly1_B  TM=4.197E-01  e=3.823E+00  Homo sapiens
  3ncb-assembly1_A  TM=3.474E-01  e=8.065E+00  Homo sapiens
  3ncf-assembly1_A  TM=3.281E-01  e=9.982E+00  Homo sapiens

Mean predicted aligned error: 7.05 Å